Protein AF-A0A8T5SRT8-F1 (afdb_monomer_lite)

pLDDT: mean 92.84, std 6.73, range [54.47, 98.81]

Foldseek 3Di:
DADPVRDDDDPDDDDDDDDDKAKAKDWDDDPDQEDAAQDFDDRIDIWIAIPRPRHTWPWDWAKPDRGDRCNRDFDKDKIKTPWTADTPVGHIHHPHIDMDIHTHKDKDKDWDDQPDQDDDAQDFGDDTDIWIAIPNPRHTDPDDWAWPDPGGRCPRDDDHDDIDTPDD

Secondary structure (DSSP, 8-state):
---TT-----S-----------EEEEEE--SS-EEETTPPP---EEEEEETTT-PBP-SEEEES-SS--GGGS-EEEEEEEEEEE--TT----EEE--EEEEEEE-EEEEEE--S-S-PPTTPPP---EEEEEETTT-PBP-S--EES----SGGGSS------EEE-

Sequence (168 aa):
SGDTYGITTIGTNDETFIIWDSLTITITGPTDNRQNLNANASGIVVSAVYDFDGSTFDGILTLNQTDYDGDGTVVRWGYTVVSAAGDTYGITTINVNDETYMIWDSLTITITGPTDNRQNLNANASGIVVSAIYDYDGAVFDGTITLNNTDFDGDGTAVRWGYTVSNA

Structure (mmCIF, N/CA/C/O backbone):
data_AF-A0A8T5SRT8-F1
#
_entry.id   AF-A0A8T5SRT8-F1
#
loop_
_atom_site.group_PDB
_atom_site.id
_atom_site.type_symbol
_atom_site.label_atom_id
_atom_site.label_alt_id
_atom_site.label_comp_id
_atom_site.label_asym_id
_atom_site.label_entity_id
_atom_site.label_seq_id
_atom_site.pdbx_PDB_ins_code
_atom_site.Cartn_x
_atom_site.Cartn_y
_atom_site.Cartn_z
_atom_site.occupancy
_atom_site.B_iso_or_equiv
_atom_site.auth_seq_id
_atom_site.auth_comp_id
_atom_site.auth_asym_id
_atom_site.auth_atom_id
_atom_site.pdbx_PDB_model_num
ATOM 1 N N . SER A 1 1 ? -25.811 -12.436 58.156 1.00 54.47 1 SER A N 1
ATOM 2 C CA . SER A 1 1 ? -26.286 -12.425 59.555 1.00 54.47 1 SER A CA 1
ATOM 3 C C . SER A 1 1 ? -27.787 -12.198 59.540 1.00 54.47 1 SER A C 1
ATOM 5 O O . SER A 1 1 ? -28.249 -11.480 58.664 1.00 54.47 1 SER A O 1
ATOM 7 N N . GLY A 1 2 ? -28.534 -12.859 60.433 1.00 54.81 2 GLY A N 1
ATOM 8 C CA . GLY A 1 2 ? -29.974 -12.636 60.616 1.00 54.81 2 GLY A CA 1
ATOM 9 C C . GLY A 1 2 ? -30.232 -11.447 61.543 1.00 54.81 2 GLY A C 1
ATOM 10 O O . GLY A 1 2 ? -29.387 -11.123 62.380 1.00 54.81 2 GLY A O 1
ATOM 11 N N . ASP A 1 3 ? -31.364 -10.784 61.344 1.00 77.25 3 ASP A N 1
ATOM 12 C CA . ASP A 1 3 ? -31.828 -9.641 62.131 1.00 77.25 3 ASP A CA 1
ATOM 13 C C . ASP A 1 3 ? -32.396 -10.061 63.507 1.00 77.25 3 ASP A C 1
ATOM 15 O O . ASP A 1 3 ? -32.279 -11.215 63.924 1.00 77.25 3 ASP A O 1
ATOM 19 N N . THR A 1 4 ? -33.038 -9.126 64.220 1.00 84.31 4 THR A N 1
ATOM 20 C CA . THR A 1 4 ? -33.717 -9.356 65.514 1.00 84.31 4 THR A CA 1
ATOM 21 C C . THR A 1 4 ? -34.744 -10.497 65.473 1.00 84.31 4 THR A C 1
ATOM 23 O O . THR A 1 4 ? -35.068 -11.065 66.515 1.00 84.31 4 THR A O 1
ATOM 26 N N . TYR A 1 5 ? -35.237 -10.860 64.287 1.00 83.19 5 TYR A N 1
ATOM 27 C CA . TYR A 1 5 ? -36.218 -11.924 64.080 1.00 83.19 5 TYR A CA 1
ATOM 28 C C . TYR A 1 5 ? -35.609 -13.196 63.469 1.00 83.19 5 TYR A C 1
ATOM 30 O O . TYR A 1 5 ? -36.334 -14.154 63.205 1.00 83.19 5 TYR A O 1
ATOM 38 N N . GLY A 1 6 ? -34.288 -13.241 63.265 1.00 85.69 6 GLY A N 1
ATOM 39 C CA . GLY A 1 6 ? -33.585 -14.397 62.713 1.00 85.69 6 GLY A CA 1
ATOM 40 C C . GLY A 1 6 ? -33.926 -14.689 61.251 1.00 85.69 6 GLY A C 1
ATOM 41 O O . GLY A 1 6 ? -33.687 -15.805 60.787 1.00 85.69 6 GLY A O 1
ATOM 42 N N . ILE A 1 7 ? -34.486 -13.720 60.517 1.00 84.25 7 ILE A N 1
ATOM 43 C CA . ILE A 1 7 ? -34.880 -13.930 59.125 1.00 84.25 7 ILE A CA 1
ATOM 44 C C . ILE A 1 7 ? -33.629 -13.902 58.245 1.00 84.25 7 ILE A C 1
ATOM 46 O O . ILE A 1 7 ? -32.867 -12.938 58.224 1.00 84.25 7 ILE A O 1
ATOM 50 N N . THR A 1 8 ? -33.422 -14.990 57.508 1.00 85.75 8 THR A N 1
ATOM 51 C CA . THR A 1 8 ? -32.302 -15.175 56.570 1.00 85.75 8 THR A CA 1
ATOM 52 C C . THR A 1 8 ? -32.765 -15.475 55.146 1.00 85.75 8 THR A C 1
ATOM 54 O O . THR A 1 8 ? -31.942 -15.595 54.242 1.00 85.75 8 THR A O 1
ATOM 57 N N . THR A 1 9 ? -34.077 -15.604 54.937 1.00 83.06 9 THR A N 1
ATOM 58 C CA . THR A 1 9 ? -34.653 -15.968 53.640 1.00 83.06 9 THR A CA 1
ATOM 59 C C . THR A 1 9 ? -34.749 -14.728 52.755 1.00 83.06 9 THR A C 1
ATOM 61 O O . THR A 1 9 ? -35.420 -13.766 53.121 1.00 83.06 9 THR A O 1
ATOM 64 N N . ILE A 1 10 ? -34.103 -14.755 51.587 1.00 86.44 10 ILE A N 1
ATOM 65 C CA . ILE A 1 10 ? -34.268 -13.738 50.538 1.00 86.44 10 ILE A CA 1
ATOM 66 C C . ILE A 1 10 ? -35.421 -14.180 49.628 1.00 86.44 10 ILE A C 1
ATOM 68 O O . ILE A 1 10 ? -35.394 -15.293 49.110 1.00 86.44 10 ILE A O 1
ATOM 72 N N . GLY A 1 11 ? -36.441 -13.330 49.460 1.00 86.44 11 GLY A N 1
ATOM 73 C CA . GLY A 1 11 ? -37.597 -13.607 48.592 1.00 86.44 11 GLY A CA 1
ATOM 74 C C . GLY A 1 11 ? -37.315 -13.335 47.112 1.00 86.44 11 GLY A C 1
ATOM 75 O O . GLY A 1 11 ? -37.606 -14.171 46.264 1.00 86.44 11 GLY A O 1
ATOM 76 N N . THR A 1 12 ? -36.702 -12.190 46.822 1.00 82.12 12 THR A N 1
ATOM 77 C CA . THR A 1 12 ? -36.150 -11.800 45.518 1.00 82.12 12 THR A CA 1
ATOM 78 C C . THR A 1 12 ? -34.968 -10.868 45.765 1.00 82.12 12 THR A C 1
ATOM 80 O O . THR A 1 12 ? -34.954 -10.134 46.756 1.00 82.12 12 THR A O 1
ATOM 83 N N . ASN A 1 13 ? -33.988 -10.875 44.873 1.00 85.44 13 ASN A N 1
ATOM 84 C CA . ASN A 1 13 ? -32.925 -9.882 44.822 1.00 85.44 13 ASN A CA 1
ATOM 85 C C . ASN A 1 13 ? -32.763 -9.395 43.384 1.00 85.44 13 ASN A C 1
ATOM 87 O O . ASN A 1 13 ? -32.939 -10.170 42.447 1.00 85.44 13 ASN A O 1
ATOM 91 N N . ASP A 1 14 ? -32.408 -8.126 43.231 1.00 88.81 14 ASP A N 1
ATOM 92 C CA . ASP A 1 14 ? -32.041 -7.581 41.931 1.00 88.81 14 ASP A CA 1
ATOM 93 C C . ASP A 1 14 ? -30.581 -7.927 41.626 1.00 88.81 14 ASP A C 1
ATOM 95 O O . ASP A 1 14 ? -29.733 -7.988 42.525 1.00 88.81 14 ASP A O 1
ATOM 99 N N . GLU A 1 15 ? -30.292 -8.139 40.347 1.00 88.81 15 GLU A N 1
ATOM 100 C CA . GLU A 1 15 ? -28.938 -8.286 39.830 1.00 88.81 15 GLU A CA 1
ATOM 101 C C . GLU A 1 15 ? -28.566 -7.038 39.028 1.00 88.81 15 GLU A C 1
ATOM 103 O O . GLU A 1 15 ? -29.385 -6.459 38.314 1.00 88.81 15 GLU A O 1
ATOM 108 N N . THR A 1 16 ? -27.310 -6.626 39.155 1.00 91.25 16 THR A N 1
ATOM 109 C CA . THR A 1 16 ? -26.692 -5.619 38.298 1.00 91.25 16 THR A CA 1
ATOM 110 C C . THR A 1 16 ? -25.353 -6.157 37.825 1.00 91.25 16 THR A C 1
ATOM 112 O O . THR A 1 16 ? -24.712 -6.944 38.525 1.00 91.25 16 THR A O 1
ATOM 115 N N . PHE A 1 17 ? -24.929 -5.741 36.641 1.00 92.00 17 PHE A N 1
ATOM 116 C CA . PHE A 1 17 ? -23.677 -6.161 36.034 1.00 92.00 17 PHE A CA 1
ATOM 117 C C . PHE A 1 17 ? -22.940 -4.954 35.476 1.00 92.00 17 PHE A C 1
ATOM 119 O O . PHE A 1 17 ? -23.484 -3.859 35.333 1.00 92.00 17 PHE A O 1
ATOM 126 N N . ILE A 1 18 ? -21.670 -5.173 35.172 1.00 95.31 18 ILE A N 1
ATOM 127 C CA . ILE A 1 18 ? -20.812 -4.171 34.577 1.00 95.31 18 ILE A CA 1
ATOM 128 C C . ILE A 1 18 ? -19.929 -4.858 33.531 1.00 95.31 18 ILE A C 1
ATOM 130 O O . ILE A 1 18 ? -19.496 -5.991 33.745 1.00 95.31 18 ILE A O 1
ATOM 134 N N . ILE A 1 19 ? -19.748 -4.216 32.377 1.00 96.88 19 ILE A N 1
ATOM 135 C CA . ILE A 1 19 ? -19.110 -4.810 31.193 1.00 96.88 19 ILE A CA 1
ATOM 136 C C . ILE A 1 19 ? -17.818 -4.062 30.906 1.00 96.88 19 ILE A C 1
ATOM 138 O O . ILE A 1 19 ? -17.856 -2.848 30.701 1.00 96.88 19 ILE A O 1
ATOM 142 N N . TRP A 1 20 ? -16.690 -4.779 30.896 1.00 97.75 20 TRP A N 1
ATOM 143 C CA . TRP A 1 20 ? -15.413 -4.259 30.401 1.00 97.75 20 TRP A CA 1
ATOM 144 C C . TRP A 1 20 ? -15.304 -4.617 28.930 1.00 97.75 20 TRP A C 1
ATOM 146 O O . TRP A 1 20 ? -15.469 -5.785 28.582 1.00 97.75 20 TRP A O 1
ATOM 156 N N . ASP A 1 21 ? -15.023 -3.622 28.102 1.00 98.50 21 ASP A N 1
ATOM 157 C CA . ASP A 1 21 ? -15.012 -3.776 26.655 1.00 98.50 21 ASP A CA 1
ATOM 158 C C . ASP A 1 21 ? -13.810 -3.058 26.032 1.00 98.50 21 ASP A C 1
ATOM 160 O O . ASP A 1 21 ? -13.182 -2.185 26.648 1.00 98.50 21 ASP A O 1
ATOM 164 N N . SER A 1 22 ? -13.484 -3.461 24.814 1.00 98.69 22 SER A N 1
ATOM 165 C CA . SER A 1 22 ? -12.398 -2.941 23.991 1.00 98.69 22 SER A CA 1
ATOM 166 C C . SER A 1 22 ? -12.681 -3.220 22.518 1.00 98.69 22 SER A C 1
ATOM 168 O O . SER A 1 22 ? -13.703 -3.802 22.172 1.00 98.69 22 SER A O 1
ATOM 170 N N . LEU A 1 23 ? -11.792 -2.767 21.639 1.00 98.81 23 LEU A N 1
ATOM 171 C CA . LEU A 1 23 ? -11.944 -2.923 20.199 1.00 98.81 23 LEU A CA 1
ATOM 172 C C . LEU A 1 23 ? -10.909 -3.892 19.630 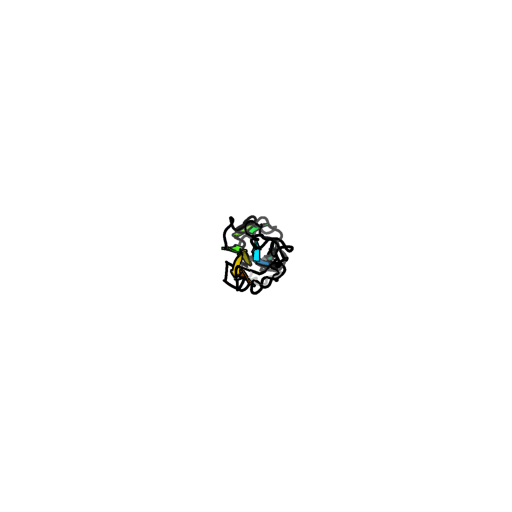1.00 98.81 23 LEU A C 1
ATOM 174 O O . LEU A 1 23 ? -9.712 -3.783 19.927 1.00 98.81 23 LEU A O 1
ATOM 178 N N . THR A 1 24 ? -11.366 -4.739 18.713 1.00 98.81 24 THR A N 1
ATOM 179 C CA . THR A 1 24 ? -10.515 -5.446 17.755 1.00 98.81 24 THR A CA 1
ATOM 180 C C . THR A 1 24 ? -10.622 -4.751 16.403 1.00 98.81 24 THR A C 1
ATOM 182 O O . THR A 1 24 ? -11.691 -4.716 15.790 1.00 98.81 24 THR A O 1
ATOM 185 N N . ILE A 1 25 ? -9.509 -4.189 15.934 1.00 98.75 25 ILE A N 1
ATOM 186 C CA . ILE A 1 25 ? -9.392 -3.547 14.622 1.00 98.75 25 ILE A CA 1
ATOM 187 C C . ILE A 1 25 ? -9.027 -4.597 13.572 1.00 98.75 25 ILE A C 1
ATOM 189 O O . ILE A 1 25 ? -8.203 -5.475 13.817 1.00 98.75 25 ILE A O 1
ATOM 193 N N . THR A 1 26 ? -9.601 -4.481 12.378 1.00 98.62 26 THR A N 1
ATOM 194 C CA . THR A 1 26 ? -9.209 -5.249 11.191 1.00 98.62 26 THR A CA 1
ATOM 195 C C . THR A 1 26 ? -8.910 -4.293 10.045 1.00 98.62 26 THR A C 1
ATOM 197 O O . THR A 1 26 ? -9.729 -3.418 9.736 1.00 98.62 26 THR A O 1
ATOM 200 N N . ILE A 1 27 ? -7.759 -4.478 9.397 1.00 98.00 27 ILE A N 1
ATOM 201 C CA . ILE A 1 27 ? -7.374 -3.736 8.198 1.00 98.00 27 ILE A CA 1
ATOM 202 C C . ILE A 1 27 ? -7.308 -4.718 7.031 1.00 98.00 27 ILE A C 1
ATOM 204 O O . ILE A 1 27 ? -6.638 -5.741 7.081 1.00 98.00 27 ILE A O 1
ATOM 208 N N . THR A 1 28 ? -8.020 -4.409 5.951 1.00 95.94 28 THR A N 1
ATOM 209 C CA . THR A 1 28 ? -8.014 -5.225 4.733 1.00 95.94 28 THR A CA 1
ATOM 210 C C . THR A 1 28 ? -7.500 -4.430 3.549 1.00 95.94 28 THR A C 1
ATOM 212 O O . THR A 1 28 ? -7.622 -3.204 3.492 1.00 95.94 28 THR A O 1
ATOM 215 N N . GLY A 1 29 ? -6.934 -5.162 2.592 1.00 93.56 29 GLY A N 1
ATOM 216 C CA . GLY A 1 29 ? -6.290 -4.569 1.439 1.00 93.56 29 GLY A CA 1
ATOM 217 C C . GLY A 1 29 ? -4.984 -3.837 1.784 1.00 93.56 29 GLY A C 1
ATOM 218 O O . GLY A 1 29 ? -4.503 -3.880 2.921 1.00 93.56 29 GLY A O 1
ATOM 219 N N . PRO A 1 30 ? -4.389 -3.190 0.779 1.00 93.06 30 PRO A N 1
ATOM 220 C CA . PRO A 1 30 ? -4.846 -3.191 -0.609 1.00 93.06 30 PRO A CA 1
ATOM 221 C C . PRO A 1 30 ? -4.528 -4.517 -1.316 1.00 93.06 30 PRO A C 1
ATOM 223 O O . PRO A 1 30 ? -3.647 -5.261 -0.897 1.00 93.06 30 PRO A O 1
ATOM 226 N N . THR A 1 31 ? -5.300 -4.865 -2.353 1.00 92.50 31 THR A N 1
ATOM 227 C CA . THR A 1 31 ? -5.081 -6.114 -3.114 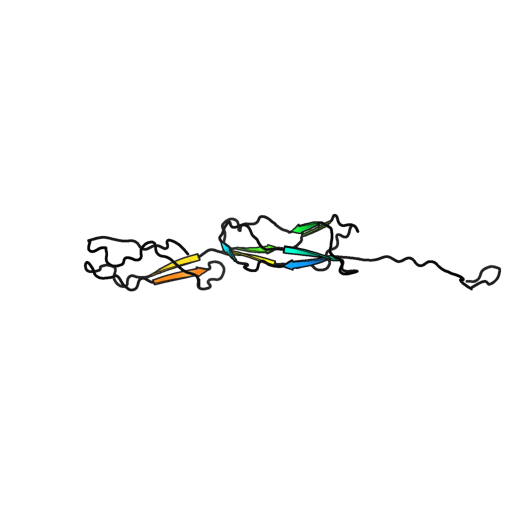1.00 92.50 31 THR A CA 1
ATOM 228 C C . THR A 1 31 ? -3.750 -6.094 -3.862 1.00 92.50 31 THR A C 1
ATOM 230 O O . THR A 1 31 ? -3.084 -7.122 -3.940 1.00 92.50 31 THR A O 1
ATOM 233 N N . ASP A 1 32 ? -3.376 -4.925 -4.379 1.00 92.81 32 ASP A N 1
ATOM 234 C CA . ASP A 1 32 ? -2.036 -4.624 -4.869 1.00 92.81 32 ASP A CA 1
ATOM 235 C C . ASP A 1 32 ? -1.399 -3.619 -3.910 1.00 92.81 32 ASP A C 1
ATOM 237 O O . ASP A 1 32 ? -1.958 -2.550 -3.663 1.00 92.81 32 ASP A O 1
ATOM 241 N N . ASN A 1 33 ? -0.261 -3.991 -3.334 1.00 95.19 33 ASN A N 1
ATOM 242 C CA . ASN A 1 33 ? 0.441 -3.201 -2.334 1.00 95.19 33 ASN A CA 1
ATOM 243 C C . ASN A 1 33 ? 1.673 -2.477 -2.885 1.00 95.19 33 ASN A C 1
ATOM 245 O O . ASN A 1 33 ? 2.492 -1.992 -2.099 1.00 95.19 33 ASN A O 1
ATOM 249 N N . ARG A 1 34 ? 1.812 -2.390 -4.213 1.00 95.38 34 ARG A N 1
ATOM 250 C CA . ARG A 1 34 ? 2.869 -1.633 -4.882 1.00 95.38 34 ARG A CA 1
ATOM 251 C C . ARG A 1 34 ? 2.265 -0.609 -5.841 1.00 95.38 34 ARG A C 1
ATOM 253 O O . ARG A 1 34 ? 1.293 -0.879 -6.532 1.00 95.38 34 ARG A O 1
ATOM 260 N N . GLN A 1 35 ? 2.841 0.588 -5.882 1.00 95.38 35 GLN A N 1
ATOM 261 C CA . GLN A 1 35 ? 2.393 1.649 -6.781 1.00 95.38 35 GLN A CA 1
ATOM 262 C C . GLN A 1 35 ? 3.522 2.593 -7.191 1.00 95.38 35 GLN A C 1
ATOM 264 O O . GLN A 1 35 ? 4.614 2.586 -6.620 1.00 95.38 35 GLN A O 1
ATOM 269 N N . ASN A 1 36 ? 3.225 3.433 -8.182 1.00 94.69 36 ASN A N 1
ATOM 270 C CA . ASN A 1 36 ? 4.131 4.470 -8.659 1.00 94.69 36 ASN A CA 1
ATOM 271 C C . ASN A 1 36 ? 4.377 5.541 -7.592 1.00 94.69 36 ASN A C 1
ATOM 273 O O . ASN A 1 36 ? 3.494 5.870 -6.798 1.00 94.69 36 ASN A O 1
ATOM 277 N N . LEU A 1 37 ? 5.557 6.156 -7.645 1.00 94.50 37 LEU A N 1
ATOM 278 C CA . LEU A 1 37 ? 5.889 7.343 -6.856 1.00 94.50 37 LEU A CA 1
ATOM 279 C C . LEU A 1 37 ? 4.833 8.454 -7.026 1.00 94.50 37 LEU A C 1
ATOM 281 O O . LEU A 1 37 ? 4.384 8.716 -8.144 1.00 94.50 37 LEU A O 1
ATOM 285 N N . ASN A 1 38 ? 4.493 9.151 -5.936 1.00 92.75 38 ASN A N 1
ATOM 286 C CA . ASN A 1 38 ? 3.500 10.238 -5.884 1.00 92.75 38 ASN A CA 1
ATOM 287 C C . ASN A 1 38 ? 2.048 9.808 -6.179 1.00 92.75 38 ASN A C 1
ATOM 289 O O . ASN A 1 38 ? 1.176 10.654 -6.375 1.00 92.75 38 ASN A O 1
ATOM 293 N N . ALA A 1 39 ? 1.764 8.503 -6.243 1.00 93.62 39 ALA A N 1
ATOM 294 C CA . ALA A 1 39 ? 0.392 8.010 -6.242 1.00 93.62 39 ALA A CA 1
ATOM 295 C C . ALA A 1 39 ? -0.111 7.901 -4.798 1.00 93.62 39 ALA A C 1
ATOM 297 O O . ALA A 1 39 ? 0.554 7.309 -3.948 1.00 93.62 39 ALA A O 1
ATOM 298 N N . ASN A 1 40 ? -1.300 8.432 -4.518 1.00 91.06 40 ASN A N 1
ATOM 299 C CA . ASN A 1 40 ? -1.921 8.266 -3.205 1.00 91.06 40 ASN A CA 1
ATOM 300 C C . ASN A 1 40 ? -2.222 6.789 -2.946 1.00 91.06 40 ASN A C 1
ATOM 302 O O . ASN A 1 40 ? -2.764 6.104 -3.816 1.00 91.06 40 ASN A O 1
ATOM 306 N N . ALA A 1 41 ? -1.942 6.319 -1.728 1.00 92.38 41 ALA A N 1
ATOM 307 C CA . ALA A 1 41 ? -2.393 5.000 -1.296 1.00 92.38 41 ALA A CA 1
ATOM 308 C C . ALA A 1 41 ? -3.916 4.852 -1.460 1.00 92.38 41 ALA A C 1
ATOM 310 O O . ALA A 1 41 ? -4.693 5.750 -1.131 1.00 92.38 41 ALA A O 1
ATOM 311 N N . SER A 1 42 ? -4.349 3.699 -1.967 1.00 91.81 42 SER A N 1
ATOM 312 C CA . SER A 1 42 ? -5.762 3.387 -2.185 1.00 91.81 42 SER A CA 1
ATOM 313 C C . SER A 1 42 ? -6.051 1.929 -1.836 1.00 91.81 42 SER A C 1
ATOM 315 O O . SER A 1 42 ? -5.136 1.119 -1.759 1.00 91.81 42 SER A O 1
ATOM 317 N N . GLY A 1 43 ? -7.319 1.589 -1.590 1.00 92.94 43 GLY A N 1
ATOM 318 C CA . GLY A 1 43 ? -7.742 0.203 -1.346 1.00 92.94 43 GLY A CA 1
ATOM 319 C C . GLY A 1 43 ? -7.534 -0.326 0.080 1.00 92.94 43 GLY A C 1
ATOM 320 O O . GLY A 1 43 ? -7.829 -1.494 0.320 1.00 92.94 43 GLY A O 1
ATOM 321 N N . ILE A 1 44 ? -7.073 0.507 1.019 1.00 94.88 44 ILE A N 1
ATOM 322 C CA . ILE A 1 44 ? -7.009 0.176 2.450 1.00 94.88 44 ILE A CA 1
ATOM 323 C C . ILE A 1 44 ? -8.384 0.418 3.074 1.00 94.88 44 ILE A C 1
ATOM 325 O O . ILE A 1 44 ? -8.906 1.532 3.026 1.00 94.88 44 ILE A O 1
ATOM 329 N N . VAL A 1 45 ? -8.963 -0.620 3.671 1.00 96.00 45 VAL A N 1
ATOM 330 C CA . VAL A 1 45 ? -10.260 -0.555 4.354 1.00 96.00 45 VAL A CA 1
ATOM 331 C C . VAL A 1 45 ? -10.070 -0.943 5.810 1.00 96.00 45 VAL A C 1
ATOM 333 O O . VAL A 1 45 ? -9.543 -2.014 6.106 1.00 96.00 45 VAL A O 1
ATOM 336 N N . VAL A 1 46 ? -10.524 -0.079 6.714 1.00 97.69 46 VAL A N 1
ATOM 337 C CA . VAL A 1 46 ? -10.398 -0.263 8.163 1.00 97.69 46 VAL A CA 1
ATOM 338 C C . VAL A 1 46 ? -11.778 -0.432 8.780 1.00 97.69 46 VAL A C 1
ATOM 340 O O . VAL A 1 46 ? -12.713 0.292 8.443 1.00 97.69 46 VAL A O 1
ATOM 343 N N . SER A 1 47 ? -11.899 -1.394 9.687 1.00 98.25 47 SER A N 1
ATOM 344 C CA . SER A 1 47 ? -13.118 -1.671 10.446 1.00 98.25 47 SER A CA 1
ATOM 345 C C . SER A 1 47 ? -12.772 -2.133 11.859 1.00 98.25 47 SER A C 1
ATOM 347 O O . SER A 1 47 ? -11.617 -2.452 12.144 1.00 98.25 47 SER A O 1
ATOM 349 N N . ALA A 1 48 ? -13.764 -2.159 12.745 1.00 98.69 48 ALA A N 1
ATOM 350 C CA . ALA A 1 48 ? -13.597 -2.655 14.102 1.00 98.69 48 ALA A CA 1
ATOM 351 C C . ALA A 1 48 ? -14.877 -3.308 14.625 1.00 98.69 48 ALA A C 1
ATOM 353 O O . ALA A 1 48 ? -15.980 -3.031 14.141 1.00 98.69 48 ALA A O 1
ATOM 354 N N . VAL A 1 49 ? -14.709 -4.150 15.638 1.00 98.81 49 VAL A N 1
ATOM 355 C CA . VAL A 1 49 ? -15.795 -4.735 16.428 1.00 98.81 49 VAL A CA 1
ATOM 356 C C . VAL A 1 49 ? -15.526 -4.545 17.915 1.00 98.81 49 VAL A C 1
ATOM 358 O O . VAL A 1 49 ? -14.367 -4.429 18.322 1.00 98.81 49 VAL A O 1
ATOM 361 N N . TYR A 1 50 ? -16.593 -4.531 18.706 1.00 98.75 50 TYR A N 1
ATOM 362 C CA . TYR A 1 50 ? -16.511 -4.606 20.161 1.00 98.75 50 TYR A CA 1
ATOM 363 C C . TYR A 1 50 ? -16.118 -6.019 20.599 1.00 98.75 50 TYR A C 1
ATOM 365 O O . TYR A 1 50 ? -16.663 -7.005 20.099 1.00 98.75 50 TYR A O 1
ATOM 373 N N . ASP A 1 51 ? -15.181 -6.135 21.535 1.00 98.75 51 ASP A N 1
ATOM 374 C CA . ASP A 1 51 ? -14.663 -7.425 21.999 1.00 98.75 51 ASP A CA 1
ATOM 375 C C . ASP A 1 51 ? -15.681 -8.180 22.863 1.00 98.75 51 ASP A C 1
ATOM 377 O O . ASP A 1 51 ? -15.663 -9.413 22.905 1.00 98.75 51 ASP A O 1
ATOM 381 N N . PHE A 1 52 ? -16.576 -7.461 23.547 1.00 98.19 52 PHE A N 1
ATOM 382 C CA . PHE A 1 52 ? -17.587 -8.062 24.411 1.00 98.19 52 PHE A CA 1
ATOM 383 C C . PHE A 1 52 ? -18.609 -8.914 23.644 1.00 98.19 52 PHE A C 1
ATOM 385 O O . PHE A 1 52 ? -18.934 -10.021 24.083 1.00 98.19 52 PHE A O 1
ATOM 392 N N . ASP A 1 53 ? -19.129 -8.411 22.521 1.00 98.00 53 ASP A N 1
ATOM 393 C CA . ASP A 1 53 ? -20.248 -9.036 21.802 1.00 98.00 53 ASP A CA 1
ATOM 394 C C . ASP A 1 53 ? -20.031 -9.222 20.291 1.00 98.00 53 ASP A C 1
ATOM 396 O O . ASP A 1 53 ? -20.865 -9.839 19.621 1.00 98.00 53 ASP A O 1
ATOM 400 N N . GLY A 1 54 ? -18.912 -8.738 19.747 1.00 98.31 54 GLY A N 1
ATOM 401 C CA . GLY A 1 54 ? -18.578 -8.838 18.328 1.00 98.31 54 GLY A CA 1
ATOM 402 C C . GLY A 1 54 ? -19.419 -7.946 17.414 1.00 98.31 54 GLY A C 1
ATOM 403 O O . GLY A 1 54 ? -19.352 -8.102 16.191 1.00 98.31 54 GLY A O 1
ATOM 404 N N . SER A 1 55 ? -20.230 -7.038 17.961 1.00 98.38 55 SER A N 1
ATOM 405 C CA . SER A 1 55 ? -20.992 -6.083 17.160 1.00 98.38 55 SER A CA 1
ATOM 406 C C . SER A 1 55 ? -20.070 -5.057 16.491 1.00 98.38 55 SER A C 1
ATOM 408 O O . SER A 1 55 ? -18.939 -4.822 16.919 1.00 98.38 55 SER A O 1
ATOM 410 N N . THR A 1 56 ? -20.523 -4.474 15.379 1.00 98.56 56 THR A N 1
ATOM 411 C CA . THR A 1 56 ? -19.727 -3.506 14.614 1.00 98.56 56 THR A CA 1
ATOM 412 C C . THR A 1 56 ? -19.542 -2.212 15.398 1.00 98.56 56 THR A C 1
ATOM 414 O O . THR A 1 56 ? -20.517 -1.638 15.876 1.00 98.56 56 THR A O 1
ATOM 417 N N . PHE A 1 57 ? -18.301 -1.729 15.460 1.00 98.62 57 PHE A N 1
ATOM 418 C CA . PHE A 1 57 ? -17.982 -0.420 16.018 1.00 98.62 57 PHE A CA 1
ATOM 419 C C . PHE A 1 57 ? -18.631 0.692 15.185 1.00 98.62 57 PHE A C 1
ATOM 421 O O . PHE A 1 57 ? -18.429 0.759 13.971 1.00 98.62 57 PHE A O 1
ATOM 428 N N . ASP A 1 58 ? -19.399 1.565 15.834 1.00 98.25 58 ASP A N 1
ATOM 429 C CA . ASP A 1 58 ? -20.167 2.633 15.180 1.00 98.25 58 ASP A CA 1
ATOM 430 C C . ASP A 1 58 ? -19.501 4.020 15.257 1.00 98.25 58 ASP A C 1
ATOM 432 O O . ASP A 1 58 ? -20.070 5.011 14.795 1.00 98.25 58 ASP A O 1
ATOM 436 N N . GLY A 1 59 ? -18.286 4.089 15.808 1.00 98.19 59 GLY A N 1
ATOM 437 C CA . GLY A 1 59 ? -17.511 5.318 15.950 1.00 98.19 59 GLY A CA 1
ATOM 438 C C . GLY A 1 59 ? -16.544 5.607 14.796 1.00 98.19 59 GLY A C 1
ATOM 439 O O . GLY A 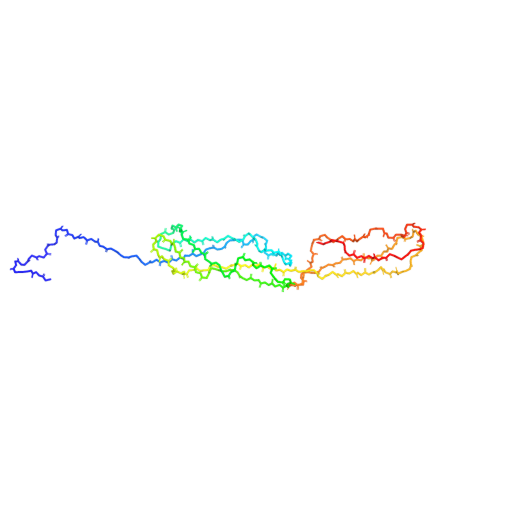1 59 ? -16.655 5.106 13.677 1.00 98.19 59 GLY A O 1
ATOM 440 N N . ILE A 1 60 ? -15.551 6.446 15.092 1.00 98.25 60 ILE A N 1
ATOM 441 C CA . ILE A 1 60 ? -14.516 6.903 14.161 1.00 98.25 60 ILE A CA 1
ATOM 442 C C . ILE A 1 60 ? -13.180 6.254 14.520 1.00 98.25 60 ILE A C 1
ATOM 444 O O . ILE A 1 60 ? -12.726 6.328 15.664 1.00 98.25 60 ILE A O 1
ATOM 448 N N . LEU A 1 61 ? -12.524 5.677 13.514 1.00 98.38 61 LEU A N 1
ATOM 449 C CA . LEU A 1 61 ? -11.152 5.181 13.591 1.00 98.38 61 LEU A CA 1
ATOM 450 C C . LEU A 1 61 ? -10.224 6.170 12.887 1.00 98.38 61 LEU A C 1
ATOM 452 O O . LEU A 1 61 ? -10.470 6.557 11.745 1.00 98.38 61 LEU A O 1
ATOM 456 N N . THR A 1 62 ? -9.151 6.573 13.560 1.00 97.94 62 THR A N 1
ATOM 457 C CA . THR A 1 62 ? -8.132 7.466 12.994 1.00 97.94 62 THR A CA 1
ATOM 458 C C . THR A 1 62 ? -6.900 6.649 12.644 1.00 97.94 62 THR A C 1
ATOM 460 O O . THR A 1 62 ? -6.332 5.996 13.518 1.00 97.94 62 THR A O 1
ATOM 463 N N . LEU A 1 63 ? -6.472 6.681 11.382 1.00 96.94 63 LEU A N 1
ATOM 464 C CA . LEU A 1 63 ? -5.222 6.052 10.952 1.00 96.94 63 LEU A CA 1
ATOM 465 C C . LEU A 1 63 ? -4.027 6.960 11.253 1.00 96.94 63 LEU A C 1
ATOM 467 O O . LEU A 1 63 ? -4.166 8.176 11.369 1.00 96.94 63 LEU A O 1
ATOM 471 N N . ASN A 1 64 ? -2.837 6.366 11.330 1.00 97.00 64 ASN A N 1
ATOM 472 C CA . ASN A 1 64 ? -1.576 7.107 11.407 1.00 97.00 64 ASN A CA 1
ATOM 473 C C . ASN A 1 64 ? -1.369 8.057 10.218 1.00 97.00 64 ASN A C 1
ATOM 475 O O . ASN A 1 64 ? -0.713 9.084 10.376 1.00 97.00 64 ASN A O 1
ATOM 479 N N . GLN A 1 65 ? -1.904 7.705 9.046 1.00 93.31 65 GLN A N 1
ATOM 480 C CA . GLN A 1 65 ? -1.875 8.535 7.854 1.00 93.31 65 GLN A CA 1
ATOM 481 C C . GLN A 1 65 ? -2.965 8.113 6.855 1.00 93.31 65 GLN A C 1
ATOM 483 O O . GLN A 1 65 ? -3.328 6.940 6.789 1.00 93.31 65 GLN A O 1
ATOM 488 N N . THR A 1 66 ? -3.479 9.058 6.067 1.00 89.69 66 THR A N 1
ATOM 489 C CA . THR A 1 66 ? -4.513 8.829 5.042 1.00 89.69 66 THR A CA 1
ATOM 490 C C . THR A 1 66 ? -4.171 9.408 3.668 1.00 89.69 66 THR A C 1
ATOM 492 O O . THR A 1 66 ? -4.805 9.015 2.694 1.00 89.69 66 THR A O 1
ATOM 495 N N . ASP A 1 67 ? -3.161 10.280 3.559 1.00 88.50 67 ASP A N 1
ATOM 496 C CA . ASP A 1 67 ? -2.813 10.983 2.313 1.00 88.50 67 ASP A CA 1
ATOM 497 C C . ASP A 1 67 ? -1.343 10.828 1.877 1.00 88.50 67 ASP A C 1
ATOM 499 O O . ASP A 1 67 ? -0.865 11.598 1.051 1.00 88.50 67 ASP A O 1
ATOM 503 N N . TYR A 1 68 ? -0.623 9.823 2.390 1.00 89.19 68 TYR A N 1
ATOM 504 C CA . TYR A 1 68 ? 0.767 9.579 1.984 1.00 89.19 68 TYR A CA 1
ATOM 505 C C . TYR A 1 68 ? 0.870 9.109 0.528 1.00 89.19 68 TYR A C 1
ATOM 507 O O . TYR A 1 68 ? 0.118 8.223 0.105 1.00 89.19 68 TYR A O 1
ATOM 515 N N . ASP A 1 69 ? 1.841 9.660 -0.199 1.00 89.25 69 ASP A N 1
ATOM 516 C CA . ASP A 1 69 ? 2.115 9.396 -1.615 1.00 89.25 69 ASP A CA 1
ATOM 517 C C . ASP A 1 69 ? 3.587 9.001 -1.885 1.00 89.25 69 ASP A C 1
ATOM 519 O O . ASP A 1 69 ? 4.043 8.975 -3.033 1.00 89.25 69 ASP A O 1
ATOM 523 N N . GLY A 1 70 ? 4.337 8.675 -0.825 1.00 88.88 70 GLY A N 1
ATOM 524 C CA . GLY A 1 70 ? 5.742 8.272 -0.905 1.00 88.88 70 GLY A CA 1
ATOM 525 C C . GLY A 1 70 ? 6.736 9.428 -1.046 1.00 88.88 70 GLY A C 1
ATOM 526 O O . GLY A 1 70 ? 7.940 9.167 -1.114 1.00 88.88 70 GLY A O 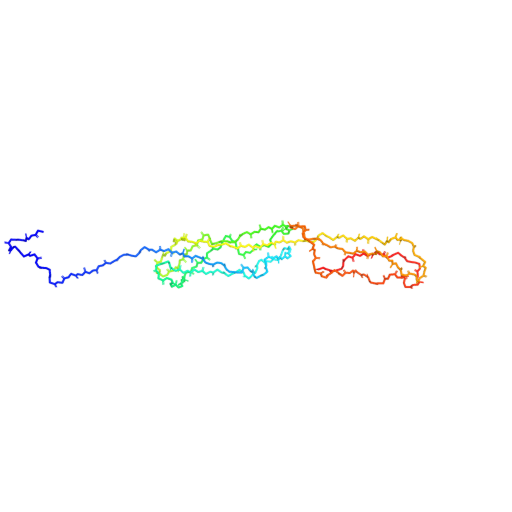1
ATOM 527 N N . ASP A 1 71 ? 6.273 10.684 -1.107 1.00 92.06 71 ASP A N 1
ATOM 528 C CA . ASP A 1 71 ? 7.098 11.895 -1.243 1.00 92.06 71 ASP A CA 1
ATOM 529 C C . ASP A 1 71 ? 8.126 11.815 -2.394 1.00 92.06 71 ASP A C 1
ATOM 531 O O . ASP A 1 71 ? 9.251 12.317 -2.305 1.00 92.06 71 ASP A O 1
ATOM 535 N N . GLY A 1 72 ? 7.771 11.127 -3.483 1.00 93.44 72 GLY A N 1
ATOM 536 C CA . GLY A 1 72 ? 8.652 10.926 -4.635 1.00 93.44 72 GLY A CA 1
ATOM 537 C C . GLY A 1 72 ? 9.849 10.002 -4.380 1.00 93.44 72 GLY A C 1
ATOM 538 O O . GLY A 1 72 ? 10.828 10.061 -5.126 1.00 93.44 72 GLY A O 1
ATOM 539 N N . THR A 1 73 ? 9.798 9.160 -3.345 1.00 95.62 73 THR A N 1
ATOM 540 C CA . THR A 1 73 ? 10.884 8.245 -2.970 1.00 95.62 73 THR A CA 1
ATOM 541 C C . THR A 1 73 ? 10.450 6.784 -2.964 1.00 95.62 73 THR A C 1
ATOM 543 O O . THR A 1 73 ? 9.289 6.463 -2.720 1.00 95.62 73 THR A O 1
ATOM 546 N N . VAL A 1 74 ? 11.407 5.887 -3.214 1.00 97.56 74 VAL A N 1
ATOM 547 C CA . VAL A 1 74 ? 11.198 4.442 -3.075 1.00 97.56 74 VAL A CA 1
ATOM 548 C C . VAL A 1 74 ? 11.128 4.098 -1.589 1.00 97.56 74 VAL A C 1
ATOM 550 O O . VAL A 1 74 ? 12.119 4.237 -0.868 1.00 97.56 74 VAL A O 1
ATOM 553 N N . VAL A 1 75 ? 9.956 3.678 -1.115 1.00 97.44 75 VAL A N 1
ATOM 554 C CA . VAL A 1 75 ? 9.694 3.499 0.317 1.00 97.44 75 VAL A CA 1
ATOM 555 C C . VAL A 1 75 ? 8.573 2.499 0.569 1.00 97.44 75 VAL A C 1
ATOM 557 O O . VAL A 1 75 ? 7.639 2.365 -0.217 1.00 97.44 75 VAL A O 1
ATOM 560 N N . ARG A 1 76 ? 8.634 1.824 1.719 1.00 97.00 76 ARG A N 1
ATOM 561 C CA . ARG A 1 76 ? 7.504 1.089 2.289 1.00 97.00 76 ARG A CA 1
ATOM 562 C C . ARG A 1 76 ? 6.954 1.848 3.487 1.00 97.00 76 ARG A C 1
ATOM 564 O O . ARG A 1 76 ? 7.707 2.161 4.407 1.00 97.00 76 ARG A O 1
ATOM 571 N N . TRP A 1 77 ? 5.645 2.074 3.506 1.00 96.62 77 TRP A N 1
ATOM 572 C CA . TRP A 1 77 ? 4.947 2.736 4.606 1.00 96.62 77 TRP A CA 1
ATOM 573 C C . TRP A 1 77 ? 3.876 1.832 5.205 1.00 96.62 77 TRP A C 1
ATOM 575 O O . TRP A 1 77 ? 3.110 1.207 4.472 1.00 96.62 77 TRP A O 1
ATOM 585 N N . GLY A 1 78 ? 3.832 1.764 6.536 1.00 96.56 78 GLY A N 1
ATOM 586 C CA . GLY A 1 78 ? 2.842 0.990 7.284 1.00 96.56 78 GLY A CA 1
ATOM 587 C C . GLY A 1 78 ? 1.626 1.827 7.674 1.00 96.56 78 GLY A C 1
ATOM 588 O O . GLY A 1 78 ? 1.753 3.008 8.000 1.00 96.56 78 GLY A O 1
ATOM 589 N N . TYR A 1 79 ? 0.457 1.199 7.692 1.00 97.75 79 TYR A N 1
ATOM 590 C CA . TYR A 1 79 ? -0.810 1.789 8.107 1.00 97.75 79 TYR A CA 1
ATOM 591 C C . TYR A 1 79 ? -1.388 1.019 9.282 1.00 97.75 79 TYR A C 1
ATOM 593 O O . TYR A 1 79 ? -1.495 -0.204 9.236 1.00 97.75 79 TYR A O 1
ATOM 601 N N . THR A 1 80 ? -1.780 1.755 10.316 1.00 98.19 80 THR A N 1
ATOM 602 C CA . THR A 1 80 ? -2.431 1.221 11.515 1.00 98.19 80 THR A CA 1
ATOM 603 C C . THR A 1 80 ? -3.365 2.275 12.107 1.00 98.19 80 THR A C 1
ATOM 605 O O . THR A 1 80 ? -3.239 3.468 11.803 1.00 98.19 80 THR A O 1
ATOM 608 N N . VAL A 1 81 ? -4.302 1.858 12.955 1.00 98.44 81 VAL A N 1
ATOM 609 C CA . VAL A 1 81 ? -5.169 2.782 13.695 1.00 98.44 81 VAL A CA 1
ATOM 610 C C . VAL A 1 81 ? -4.406 3.345 14.891 1.00 98.44 81 VAL A C 1
ATOM 612 O O . VAL A 1 81 ? -3.800 2.606 15.657 1.00 98.44 81 VAL A O 1
ATOM 615 N N . VAL A 1 82 ? -4.433 4.663 15.074 1.00 98.44 82 VAL A N 1
ATOM 616 C CA . VAL A 1 82 ? -3.788 5.344 16.212 1.00 98.44 82 VAL A CA 1
ATOM 617 C C . VAL A 1 82 ? -4.778 5.746 17.299 1.00 98.44 82 VAL A C 1
ATOM 619 O O . VAL A 1 82 ? -4.371 5.979 18.435 1.00 98.44 82 VAL A O 1
ATOM 622 N N . SER A 1 83 ? -6.071 5.831 16.975 1.00 98.19 83 SER A N 1
ATOM 623 C CA . SER A 1 83 ? -7.121 6.113 17.954 1.00 98.19 83 SER A CA 1
ATOM 624 C C . SER A 1 83 ? -8.512 5.706 17.468 1.00 98.19 83 SER A C 1
ATOM 626 O O . SER A 1 83 ? -8.785 5.661 16.266 1.00 98.19 83 SER A O 1
ATOM 628 N N . ALA A 1 84 ? -9.397 5.451 18.434 1.00 98.62 84 ALA A N 1
ATOM 629 C CA . ALA A 1 84 ? -10.822 5.216 18.242 1.00 98.62 84 ALA A CA 1
ATOM 630 C C . ALA A 1 84 ? -11.624 6.133 19.179 1.00 98.62 84 ALA A C 1
ATOM 632 O O . ALA A 1 84 ? -11.216 6.347 20.325 1.00 98.62 84 ALA A O 1
ATOM 633 N N . ALA A 1 85 ? -12.725 6.709 18.693 1.00 98.38 85 ALA A N 1
ATOM 634 C CA . ALA A 1 85 ? -13.585 7.591 19.482 1.00 98.38 85 ALA A CA 1
ATOM 635 C C . ALA A 1 85 ? -14.976 7.778 18.855 1.00 98.38 85 ALA A C 1
ATOM 637 O O . ALA A 1 85 ? -15.181 7.494 17.677 1.00 98.38 85 ALA A O 1
ATOM 638 N N . GLY A 1 86 ? -15.898 8.370 19.621 1.00 97.75 86 GLY A N 1
ATOM 639 C CA . GLY A 1 86 ? -17.176 8.880 19.107 1.00 97.75 86 GLY A CA 1
ATOM 640 C C . GLY A 1 86 ? -18.255 7.820 18.900 1.00 97.75 86 GLY A C 1
ATOM 641 O O . GLY A 1 86 ? -19.203 8.074 18.166 1.00 97.75 86 GLY A O 1
ATOM 642 N N . ASP A 1 87 ? -18.094 6.662 19.528 1.00 98.25 87 ASP A N 1
ATOM 643 C CA . ASP A 1 87 ? -19.037 5.554 19.493 1.00 98.25 87 ASP A CA 1
ATOM 644 C C . ASP A 1 87 ? -20.141 5.696 20.554 1.00 98.25 87 ASP A C 1
ATOM 646 O O . ASP A 1 87 ? -20.076 6.556 21.441 1.00 98.25 87 ASP A O 1
ATOM 650 N N . THR A 1 88 ? -21.155 4.833 20.487 1.00 97.50 88 THR A N 1
ATOM 651 C CA . THR A 1 88 ? -22.311 4.890 21.400 1.00 97.50 88 THR A CA 1
ATOM 652 C C . THR A 1 88 ? -21.948 4.605 22.867 1.00 97.50 88 THR A C 1
ATOM 654 O O . THR A 1 88 ? -22.616 5.112 23.775 1.00 97.50 88 THR A O 1
ATOM 657 N N . TYR A 1 89 ? -20.893 3.827 23.127 1.00 96.69 89 TYR A N 1
ATOM 658 C CA . TYR A 1 89 ? -20.514 3.385 24.474 1.00 96.69 89 TYR A CA 1
ATOM 659 C C . TYR A 1 89 ? -19.318 4.153 25.061 1.00 96.69 89 TYR A C 1
ATOM 661 O O . TYR A 1 89 ? -19.006 3.994 26.243 1.00 96.69 89 TYR A O 1
ATOM 669 N N . GLY A 1 90 ? -18.669 5.018 24.275 1.00 97.75 90 GLY A N 1
ATOM 670 C CA . GLY A 1 90 ? -17.484 5.772 24.687 1.00 97.75 90 GLY A CA 1
ATOM 671 C C . GLY A 1 90 ? -16.222 4.911 24.819 1.00 97.75 90 GLY A C 1
ATOM 672 O O . GLY A 1 90 ? -15.321 5.268 25.584 1.00 97.75 90 GLY A O 1
ATOM 673 N N . ILE A 1 91 ? -16.156 3.776 24.119 1.00 98.44 91 ILE A N 1
ATOM 674 C CA . ILE A 1 91 ? -15.020 2.855 24.147 1.00 98.44 91 ILE A CA 1
ATOM 675 C C . ILE A 1 91 ? -13.900 3.388 23.255 1.00 98.44 91 ILE A C 1
ATOM 677 O O . ILE A 1 91 ? -14.049 3.579 22.051 1.00 98.44 91 ILE A O 1
ATOM 681 N N . THR A 1 92 ? -12.732 3.593 23.861 1.00 98.50 92 THR A N 1
ATOM 682 C CA . THR A 1 92 ? -11.524 4.083 23.175 1.00 98.50 92 THR A CA 1
ATOM 683 C C . THR A 1 92 ? -10.361 3.094 23.224 1.00 98.50 92 THR A C 1
ATOM 685 O O . THR A 1 92 ? -9.362 3.274 22.526 1.00 98.50 92 THR A O 1
ATOM 688 N N . THR A 1 93 ? -10.466 2.047 24.046 1.00 98.62 93 THR A N 1
ATOM 689 C CA . THR A 1 93 ? -9.407 1.053 24.238 1.00 98.62 93 THR A CA 1
ATOM 690 C C . THR A 1 93 ? -9.328 0.122 23.034 1.00 98.62 93 THR A C 1
ATOM 692 O O . THR A 1 93 ? -10.241 -0.662 22.793 1.00 98.62 93 THR A O 1
ATOM 695 N N . ILE A 1 94 ? -8.205 0.160 22.319 1.00 98.75 94 ILE A N 1
ATOM 696 C CA . ILE A 1 94 ? -7.871 -0.807 21.269 1.00 98.75 94 ILE A CA 1
ATOM 697 C C . ILE A 1 94 ? -7.082 -1.954 21.906 1.00 98.75 94 ILE A C 1
ATOM 699 O O . ILE A 1 94 ? -6.008 -1.729 22.464 1.00 98.75 94 ILE A O 1
ATOM 703 N N . ASN A 1 95 ? -7.618 -3.171 21.836 1.00 98.62 95 ASN A N 1
ATOM 704 C CA . ASN A 1 95 ? -6.995 -4.380 22.378 1.00 98.62 95 ASN A CA 1
ATOM 705 C C . ASN A 1 95 ? -6.173 -5.114 21.310 1.00 98.62 95 ASN A C 1
ATOM 707 O O . ASN A 1 95 ? -5.030 -5.498 21.554 1.00 98.62 95 ASN A O 1
ATOM 711 N N . VAL A 1 96 ? -6.726 -5.239 20.101 1.00 98.62 96 VAL A N 1
ATOM 712 C CA . VAL A 1 96 ? -6.036 -5.800 18.933 1.00 98.62 96 VAL A CA 1
ATOM 713 C C . VAL A 1 96 ? -6.031 -4.765 17.821 1.00 98.62 96 VAL A C 1
ATOM 715 O O . VAL A 1 96 ? -7.074 -4.208 17.483 1.00 98.62 96 VAL A O 1
ATOM 718 N N . ASN A 1 97 ? -4.852 -4.510 17.256 1.00 98.31 97 ASN A N 1
ATOM 719 C CA . ASN A 1 97 ? -4.664 -3.525 16.202 1.00 98.31 97 ASN A CA 1
ATOM 720 C C . ASN A 1 97 ? -3.927 -4.145 15.022 1.00 98.31 97 ASN A C 1
ATOM 722 O O . ASN A 1 97 ? -2.760 -4.515 15.145 1.00 98.31 97 ASN A O 1
ATOM 726 N N . ASP A 1 98 ? -4.633 -4.277 13.910 1.00 98.38 98 ASP A N 1
ATOM 727 C CA . ASP A 1 98 ? -4.078 -4.811 12.677 1.00 98.38 98 ASP A CA 1
ATOM 728 C C . ASP A 1 98 ? -3.231 -3.757 11.941 1.00 98.38 98 ASP A C 1
ATOM 730 O O . ASP A 1 98 ? -3.322 -2.548 12.200 1.00 98.38 98 ASP A O 1
ATOM 734 N N . GLU A 1 99 ? -2.394 -4.218 11.017 1.00 97.50 99 GLU A N 1
ATOM 735 C CA . GLU A 1 99 ? -1.537 -3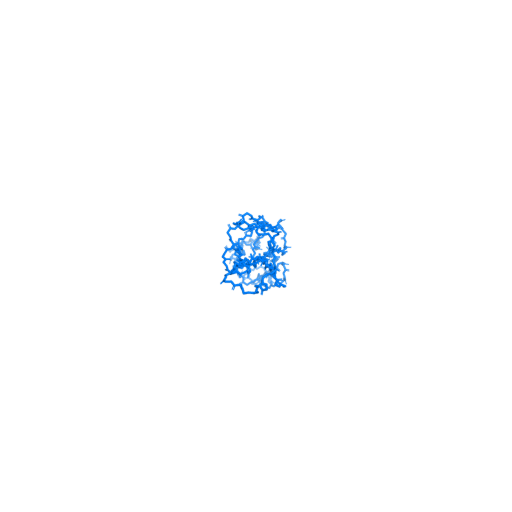.366 10.198 1.00 97.50 99 GLU A CA 1
ATOM 736 C C . GLU A 1 99 ? -1.472 -3.842 8.743 1.00 97.50 99 GLU A C 1
ATOM 738 O O . GLU A 1 99 ? -1.465 -5.032 8.439 1.00 97.50 99 GLU A O 1
ATOM 743 N N . THR A 1 100 ? -1.371 -2.890 7.819 1.00 97.50 100 THR A N 1
ATOM 744 C CA . THR A 1 100 ? -1.072 -3.159 6.404 1.00 97.50 100 THR A CA 1
ATOM 745 C C . THR A 1 100 ? 0.024 -2.219 5.916 1.00 97.50 100 THR A C 1
ATOM 747 O O . THR A 1 100 ? 0.537 -1.399 6.678 1.00 97.50 100 THR A O 1
ATOM 750 N N . TYR A 1 101 ? 0.432 -2.325 4.654 1.00 96.81 101 TYR A N 1
ATOM 751 C CA . TYR A 1 101 ? 1.452 -1.449 4.088 1.00 96.81 101 TYR A CA 1
ATOM 752 C C . TYR A 1 101 ? 1.258 -1.190 2.597 1.00 96.81 101 TYR A C 1
ATOM 754 O O . TYR A 1 101 ? 0.627 -1.971 1.890 1.00 96.81 101 TYR A O 1
ATOM 762 N N . MET A 1 102 ? 1.886 -0.111 2.133 1.00 97.62 102 MET A N 1
ATOM 763 C CA . MET A 1 102 ? 2.082 0.207 0.721 1.00 97.62 102 MET A CA 1
ATOM 764 C C . MET A 1 102 ? 3.563 0.375 0.412 1.00 97.62 102 MET A C 1
ATOM 766 O O . MET A 1 102 ? 4.338 0.821 1.262 1.00 97.62 102 MET A O 1
ATOM 770 N N . ILE A 1 103 ? 3.942 0.021 -0.811 1.00 97.50 103 ILE A N 1
ATOM 771 C CA . ILE A 1 103 ? 5.266 0.241 -1.382 1.00 97.50 103 ILE A CA 1
ATOM 772 C C . ILE A 1 103 ? 5.129 1.249 -2.522 1.00 97.50 103 ILE A C 1
ATOM 774 O O . ILE A 1 103 ? 4.386 1.019 -3.476 1.00 97.50 103 ILE A O 1
ATOM 778 N N . TRP A 1 104 ? 5.875 2.342 -2.431 1.00 97.88 104 TRP A N 1
ATOM 779 C CA . TRP A 1 104 ? 6.141 3.240 -3.545 1.00 97.88 104 TRP A CA 1
ATOM 780 C C . TRP A 1 104 ? 7.437 2.806 -4.185 1.00 97.88 104 TRP A C 1
ATOM 782 O O . TRP A 1 104 ? 8.453 2.660 -3.502 1.00 97.88 104 TRP A O 1
ATOM 792 N N . ASP A 1 105 ? 7.375 2.565 -5.483 1.00 97.62 105 ASP A N 1
ATOM 793 C CA . ASP A 1 105 ? 8.468 1.961 -6.221 1.00 97.62 105 ASP A CA 1
ATOM 794 C C . ASP A 1 105 ? 8.731 2.702 -7.531 1.00 97.62 105 ASP A C 1
ATOM 796 O O . ASP A 1 105 ? 7.893 3.455 -8.043 1.00 97.62 105 ASP A O 1
ATOM 800 N N . SER A 1 106 ? 9.917 2.468 -8.072 1.00 96.69 106 SER A N 1
ATOM 801 C CA . SER A 1 106 ? 10.330 2.906 -9.398 1.00 96.69 106 SER A CA 1
ATOM 802 C C . SER A 1 106 ? 11.093 1.791 -10.107 1.00 96.69 106 SER A C 1
ATOM 804 O O . SER A 1 106 ? 11.306 0.709 -9.558 1.00 96.69 106 SER A O 1
ATOM 806 N N . LEU A 1 107 ? 11.437 2.024 -11.372 1.00 97.25 107 LEU A N 1
ATOM 807 C CA . LEU A 1 107 ? 12.146 1.054 -12.193 1.00 97.25 107 LEU A CA 1
ATOM 808 C C . LEU A 1 107 ? 13.521 1.585 -12.587 1.00 97.25 107 LEU A C 1
ATOM 810 O O . LEU A 1 107 ? 13.628 2.638 -13.223 1.00 97.25 107 LEU A O 1
ATOM 814 N N . THR A 1 108 ? 14.557 0.782 -12.356 1.00 97.12 108 THR A N 1
ATOM 815 C CA . THR A 1 108 ? 15.846 0.951 -13.027 1.00 97.12 108 THR A CA 1
ATOM 816 C C . THR A 1 108 ? 15.826 0.184 -14.342 1.00 97.12 108 THR A C 1
ATOM 818 O O . THR A 1 108 ? 15.826 -1.048 -14.379 1.00 97.12 108 THR A O 1
ATOM 821 N N . ILE A 1 109 ? 15.840 0.928 -15.446 1.00 97.19 109 ILE A N 1
ATOM 822 C CA . ILE A 1 109 ? 15.833 0.385 -16.806 1.00 97.19 109 ILE A CA 1
ATOM 823 C C . ILE A 1 109 ? 17.266 0.253 -17.317 1.00 97.19 109 ILE A C 1
ATOM 825 O O . ILE A 1 109 ? 18.051 1.200 -17.272 1.00 97.19 109 ILE A O 1
ATOM 829 N N . THR A 1 110 ? 17.585 -0.905 -17.889 1.00 96.62 110 THR A N 1
ATOM 830 C CA . THR A 1 110 ? 18.845 -1.153 -18.589 1.00 96.62 110 THR A CA 1
ATOM 831 C C . THR A 1 110 ? 18.574 -1.455 -20.059 1.00 96.62 110 THR A C 1
ATOM 833 O O . THR A 1 110 ? 17.811 -2.360 -20.393 1.00 96.62 110 THR A O 1
ATOM 836 N N . ILE A 1 111 ? 19.235 -0.711 -20.950 1.00 94.38 111 ILE A N 1
ATOM 837 C CA . ILE A 1 111 ? 19.287 -1.014 -22.385 1.00 94.38 111 ILE A CA 1
ATOM 838 C C . ILE A 1 111 ? 20.712 -1.443 -22.716 1.00 94.38 111 ILE A C 1
ATOM 840 O O . ILE A 1 111 ? 21.666 -0.724 -22.419 1.00 94.38 111 ILE A O 1
ATOM 844 N N . THR A 1 112 ? 20.861 -2.611 -23.332 1.00 92.25 112 THR A N 1
ATOM 845 C CA . THR A 1 112 ? 22.151 -3.115 -23.820 1.00 92.25 112 THR A CA 1
ATOM 846 C C . THR A 1 112 ? 22.125 -3.303 -25.332 1.00 92.25 112 THR A C 1
ATOM 848 O O . THR A 1 112 ? 21.056 -3.401 -25.935 1.00 92.25 112 THR A O 1
ATOM 851 N N . GLY A 1 113 ? 23.311 -3.340 -25.943 1.00 88.25 113 GLY A N 1
ATOM 852 C CA . GLY A 1 113 ? 23.470 -3.412 -27.393 1.00 88.25 113 GLY A CA 1
ATOM 853 C C . GLY A 1 113 ? 23.380 -2.046 -28.099 1.00 88.25 113 GLY A C 1
ATOM 854 O O . GLY A 1 113 ? 23.443 -1.006 -27.439 1.00 88.25 113 GLY A O 1
ATOM 855 N N . PRO A 1 114 ? 23.260 -2.031 -29.442 1.00 89.88 114 PRO A N 1
ATOM 856 C CA . PRO A 1 114 ? 23.331 -3.199 -30.328 1.00 89.88 114 PRO A CA 1
ATOM 857 C C . PRO A 1 114 ? 24.706 -3.880 -30.265 1.00 89.88 114 PRO A C 1
ATOM 859 O O . PRO A 1 114 ? 25.682 -3.289 -29.803 1.00 89.88 114 PRO A O 1
ATOM 862 N N . THR A 1 115 ? 24.800 -5.124 -30.740 1.00 86.62 115 THR A N 1
ATOM 863 C CA . THR A 1 115 ? 26.086 -5.849 -30.796 1.00 86.62 115 THR A CA 1
ATOM 864 C C . THR A 1 115 ? 27.113 -5.133 -31.684 1.00 86.62 115 THR A C 1
ATOM 866 O O . THR A 1 115 ? 28.309 -5.192 -31.411 1.00 86.62 115 THR A O 1
ATOM 869 N N . ASP A 1 116 ? 26.640 -4.421 -32.710 1.00 88.38 116 ASP A N 1
ATOM 870 C CA . ASP A 1 116 ? 27.441 -3.561 -33.580 1.00 88.38 116 ASP A CA 1
ATOM 871 C C . ASP A 1 116 ? 26.742 -2.202 -33.765 1.00 88.38 116 ASP A C 1
ATOM 873 O O . ASP A 1 116 ? 25.557 -2.128 -34.103 1.00 88.38 116 ASP A O 1
ATOM 877 N N . ASN A 1 117 ? 27.481 -1.117 -33.524 1.00 88.19 117 ASN A N 1
ATOM 878 C CA . ASN A 1 117 ? 26.980 0.256 -33.567 1.00 88.19 117 ASN A CA 1
ATOM 879 C C . ASN A 1 117 ? 27.061 0.909 -34.959 1.00 88.19 117 ASN A C 1
ATOM 881 O O . ASN A 1 117 ? 26.677 2.073 -35.101 1.00 88.19 117 ASN A O 1
ATOM 885 N N . ARG A 1 118 ? 27.548 0.191 -35.980 1.00 88.75 118 ARG A N 1
ATOM 886 C CA . ARG A 1 118 ? 27.562 0.635 -37.378 1.00 88.75 118 ARG A CA 1
ATOM 887 C C . ARG A 1 118 ? 26.991 -0.448 -38.283 1.00 88.75 118 ARG A C 1
ATOM 889 O O . ARG A 1 118 ? 27.645 -1.441 -38.563 1.00 88.75 118 ARG A O 1
ATOM 896 N N . GLN A 1 119 ? 25.789 -0.212 -38.793 1.00 88.19 119 GLN A N 1
ATOM 897 C CA . GLN A 1 119 ? 25.118 -1.133 -39.707 1.00 88.19 119 GLN A CA 1
ATOM 898 C C . GLN A 1 119 ? 25.258 -0.684 -41.163 1.00 88.19 119 GLN A C 1
ATOM 900 O O . GLN A 1 119 ? 25.393 0.506 -41.458 1.00 88.19 119 GLN A O 1
ATOM 905 N N . ASN A 1 120 ? 25.215 -1.651 -42.080 1.00 86.81 120 ASN A N 1
ATOM 906 C CA . ASN A 1 120 ? 25.008 -1.355 -43.494 1.00 86.81 120 ASN A CA 1
ATOM 907 C C . ASN A 1 120 ? 23.599 -0.783 -43.702 1.00 86.81 120 ASN A C 1
ATOM 909 O O . ASN A 1 120 ? 22.670 -1.108 -42.969 1.00 86.81 120 ASN A O 1
ATOM 913 N N . LEU A 1 121 ? 23.432 0.032 -44.741 1.00 84.25 121 LEU A N 1
ATOM 914 C CA . LEU A 1 121 ? 22.127 0.574 -45.110 1.00 84.25 121 LEU A CA 1
ATOM 915 C C . LEU A 1 121 ? 21.128 -0.557 -45.410 1.00 84.25 121 LEU A C 1
ATOM 917 O O . LEU A 1 121 ? 21.465 -1.468 -46.172 1.00 84.25 121 LEU A O 1
ATOM 921 N N . ASN A 1 122 ? 19.911 -0.468 -44.864 1.00 81.06 122 ASN A N 1
ATOM 922 C CA . ASN A 1 122 ? 18.858 -1.493 -44.956 1.00 81.06 122 ASN A CA 1
ATOM 923 C C . ASN A 1 122 ? 19.183 -2.819 -44.235 1.00 81.06 122 ASN A C 1
ATOM 925 O O . ASN A 1 122 ? 18.522 -3.830 -44.475 1.00 81.06 122 ASN A O 1
ATOM 929 N N . ALA A 1 123 ? 20.216 -2.852 -43.387 1.00 87.62 123 ALA A N 1
ATOM 930 C CA . ALA A 1 123 ? 20.463 -3.979 -42.498 1.00 87.62 123 ALA A CA 1
ATOM 931 C C . ALA A 1 123 ? 19.868 -3.680 -41.118 1.00 87.62 123 ALA A C 1
ATOM 933 O O . ALA A 1 123 ? 20.205 -2.673 -40.499 1.00 87.62 123 ALA A O 1
ATOM 934 N N . ASN A 1 124 ? 19.023 -4.586 -40.625 1.00 86.12 124 ASN A N 1
ATOM 935 C CA . ASN A 1 124 ? 18.473 -4.488 -39.278 1.00 86.12 124 ASN A CA 1
ATOM 936 C C . ASN A 1 124 ? 19.585 -4.584 -38.227 1.00 86.12 124 ASN A C 1
ATOM 938 O O . ASN A 1 124 ? 20.348 -5.556 -38.202 1.00 86.12 124 ASN A O 1
ATOM 942 N N . ALA A 1 125 ? 19.619 -3.626 -37.303 1.00 86.31 125 ALA A N 1
ATOM 943 C CA . ALA A 1 125 ? 20.370 -3.762 -36.068 1.00 86.31 125 ALA A CA 1
ATOM 944 C C . ALA A 1 125 ? 19.843 -4.956 -35.253 1.00 86.31 125 ALA A C 1
ATOM 946 O O . ALA A 1 125 ? 18.651 -5.260 -35.240 1.00 86.31 125 ALA A O 1
ATOM 947 N N . SER A 1 126 ? 20.746 -5.641 -34.553 1.00 87.12 126 SER A N 1
ATOM 948 C CA . SER A 1 126 ? 20.412 -6.777 -33.690 1.00 87.12 126 SER A CA 1
ATOM 949 C C . SER A 1 126 ? 21.103 -6.667 -32.331 1.00 87.12 126 SER A C 1
ATOM 951 O O . SER A 1 126 ? 22.057 -5.903 -32.148 1.00 87.12 126 SER A O 1
ATOM 953 N N . GLY A 1 127 ? 20.592 -7.422 -31.357 1.00 87.56 127 GLY A N 1
ATOM 954 C CA . GLY A 1 127 ? 21.168 -7.496 -30.014 1.00 87.56 127 GLY A CA 1
ATOM 955 C C . GLY A 1 127 ? 20.825 -6.320 -29.099 1.00 87.56 127 GLY A C 1
ATOM 956 O O . GLY A 1 127 ? 21.465 -6.182 -28.062 1.00 87.56 127 GLY A O 1
ATOM 957 N N . ILE A 1 128 ? 19.841 -5.486 -29.457 1.00 89.44 128 ILE A N 1
ATOM 958 C CA . ILE A 1 128 ? 19.257 -4.526 -28.514 1.00 89.44 128 ILE A CA 1
ATOM 959 C C . ILE A 1 128 ? 18.363 -5.307 -27.553 1.00 89.44 128 ILE A C 1
ATOM 961 O O . ILE A 1 128 ? 17.404 -5.950 -27.978 1.00 89.44 128 ILE A O 1
ATOM 965 N N . VAL A 1 129 ? 18.693 -5.262 -26.266 1.00 91.50 129 VAL A N 1
ATOM 966 C CA . VAL A 1 129 ? 17.932 -5.927 -25.203 1.00 91.50 129 VAL A CA 1
ATOM 967 C C . VAL A 1 129 ? 17.572 -4.894 -24.153 1.00 91.50 129 VAL A C 1
ATOM 969 O O . VAL A 1 129 ? 18.436 -4.137 -23.704 1.00 91.50 129 VAL A O 1
ATOM 972 N N . VAL A 1 130 ? 16.300 -4.886 -23.764 1.00 94.25 130 VAL A N 1
ATOM 973 C CA . VAL A 1 130 ? 15.764 -4.032 -22.708 1.00 94.25 130 VAL A CA 1
ATOM 974 C C . VAL A 1 130 ? 15.373 -4.903 -21.518 1.00 94.25 130 VAL A C 1
ATOM 976 O O . VAL A 1 130 ? 14.775 -5.965 -21.691 1.00 94.25 130 VAL A O 1
ATOM 979 N N . SER A 1 131 ? 15.717 -4.464 -20.316 1.00 95.44 131 SER A N 1
ATOM 980 C CA . SER A 1 131 ? 15.265 -5.068 -19.065 1.00 95.44 131 SER A CA 1
ATOM 981 C C . SER A 1 131 ? 15.030 -3.982 -18.023 1.00 95.44 131 SER A C 1
ATOM 983 O O . SER A 1 131 ? 15.563 -2.876 -18.132 1.00 95.44 131 SER A O 1
ATOM 985 N N . ALA A 1 132 ? 14.236 -4.296 -17.005 1.00 97.88 132 ALA A N 1
ATOM 986 C CA . ALA A 1 132 ? 14.070 -3.435 -15.847 1.00 97.88 132 ALA A CA 1
ATOM 987 C C . ALA A 1 132 ? 14.048 -4.263 -14.563 1.00 97.88 132 ALA A C 1
ATOM 989 O O . ALA A 1 132 ? 13.746 -5.460 -14.579 1.00 97.88 132 ALA A O 1
ATOM 990 N N . ILE A 1 133 ? 14.392 -3.606 -13.464 1.00 98.06 133 ILE A N 1
ATOM 991 C CA . ILE A 1 133 ? 14.232 -4.121 -12.108 1.00 98.06 133 ILE A CA 1
ATOM 992 C C . ILE A 1 133 ? 13.436 -3.111 -11.289 1.00 98.06 133 ILE A C 1
ATOM 994 O O . ILE A 1 133 ? 13.527 -1.910 -11.546 1.00 98.06 133 ILE A O 1
ATOM 998 N N . TYR A 1 134 ? 12.680 -3.605 -10.318 1.00 98.06 134 TYR A N 1
ATOM 999 C CA . TYR A 1 134 ? 12.066 -2.788 -9.279 1.00 98.06 134 TYR A CA 1
ATOM 1000 C C . TYR A 1 134 ? 13.139 -2.245 -8.336 1.00 98.06 134 TYR A C 1
ATOM 1002 O O . TYR A 1 134 ? 14.007 -2.995 -7.886 1.00 98.06 134 TYR A O 1
ATOM 1010 N N . ASP A 1 135 ? 13.094 -0.954 -8.029 1.00 98.19 135 ASP A N 1
ATOM 1011 C CA . ASP A 1 135 ? 14.117 -0.302 -7.210 1.00 98.19 135 ASP A CA 1
ATOM 1012 C C . ASP A 1 135 ? 13.991 -0.664 -5.724 1.00 98.19 135 ASP A C 1
ATOM 1014 O O . ASP A 1 135 ? 14.992 -0.673 -5.006 1.00 98.19 135 ASP A O 1
ATOM 1018 N N . TYR A 1 136 ? 12.783 -1.003 -5.261 1.00 98.00 136 TYR A N 1
ATOM 1019 C CA . TYR A 1 136 ? 12.530 -1.357 -3.866 1.00 98.00 136 TYR A CA 1
ATOM 1020 C C . TYR A 1 136 ? 13.238 -2.648 -3.430 1.00 98.00 136 TYR A C 1
ATOM 1022 O O . TYR A 1 136 ? 13.793 -2.711 -2.331 1.00 98.00 136 TYR A O 1
ATOM 1030 N N . ASP A 1 137 ? 13.211 -3.691 -4.263 1.00 97.81 137 ASP A N 1
ATOM 1031 C CA . ASP A 1 137 ? 13.705 -5.029 -3.908 1.00 97.81 137 ASP A CA 1
ATOM 1032 C C . ASP A 1 137 ? 14.645 -5.666 -4.941 1.00 97.81 137 ASP A C 1
ATOM 1034 O O . ASP A 1 137 ? 15.168 -6.758 -4.704 1.00 97.81 137 ASP A O 1
ATOM 1038 N N . GLY A 1 138 ? 14.896 -5.004 -6.072 1.00 97.69 138 GLY A N 1
ATOM 1039 C CA . GLY A 1 138 ? 15.732 -5.526 -7.150 1.00 97.69 138 GLY A CA 1
ATOM 1040 C C . GLY A 1 138 ? 15.106 -6.694 -7.914 1.00 97.69 138 GLY A C 1
ATOM 1041 O O . GLY A 1 138 ? 15.806 -7.341 -8.699 1.00 97.69 138 GLY A O 1
ATOM 1042 N N . ALA A 1 139 ? 13.822 -7.000 -7.695 1.00 97.31 139 ALA A N 1
ATOM 1043 C CA . ALA A 1 139 ? 13.132 -8.034 -8.452 1.00 97.31 139 ALA A CA 1
ATOM 1044 C C . ALA A 1 139 ? 13.054 -7.649 -9.937 1.00 97.31 139 ALA A C 1
ATOM 1046 O O . ALA A 1 139 ? 12.961 -6.474 -10.293 1.00 97.31 139 ALA A O 1
ATOM 1047 N N . VAL A 1 140 ? 13.097 -8.649 -10.820 1.00 97.50 140 VAL A N 1
ATOM 1048 C CA . VAL A 1 140 ? 12.961 -8.426 -12.265 1.00 97.50 140 VAL A CA 1
ATOM 1049 C C . VAL A 1 140 ? 11.558 -7.906 -12.560 1.00 97.50 140 VAL A C 1
ATOM 1051 O O . VAL A 1 140 ? 10.579 -8.502 -12.117 1.00 97.50 140 VAL A O 1
ATOM 1054 N N . PHE A 1 141 ? 11.474 -6.823 -13.331 1.00 96.94 141 PHE A N 1
ATOM 1055 C CA . PHE A 1 141 ? 10.207 -6.319 -13.846 1.00 96.94 141 PHE A CA 1
ATOM 1056 C C . PHE A 1 141 ? 9.634 -7.307 -14.864 1.00 96.94 141 PHE A C 1
ATOM 1058 O O . PHE A 1 141 ? 10.291 -7.640 -15.853 1.00 96.94 141 PHE A O 1
ATOM 1065 N N . ASP A 1 142 ? 8.415 -7.771 -14.622 1.00 93.19 142 ASP A N 1
ATOM 1066 C CA . ASP A 1 142 ? 7.704 -8.748 -15.450 1.00 93.19 142 ASP A CA 1
ATOM 1067 C C . ASP A 1 142 ? 6.642 -8.111 -16.365 1.00 93.19 142 ASP A C 1
ATOM 1069 O O . ASP A 1 142 ? 5.977 -8.810 -17.135 1.00 93.19 142 ASP A O 1
ATOM 1073 N N . GLY A 1 143 ? 6.514 -6.782 -16.323 1.00 93.69 143 GLY A N 1
ATOM 1074 C CA . GLY A 1 143 ? 5.642 -6.012 -17.199 1.00 93.69 143 GLY A CA 1
ATOM 1075 C C . GLY A 1 143 ? 6.202 -5.793 -18.610 1.00 93.69 143 GLY A C 1
ATOM 1076 O O . GLY A 1 143 ? 7.224 -6.341 -19.027 1.00 93.69 143 GLY A O 1
ATOM 1077 N N . THR A 1 144 ? 5.497 -4.968 -19.387 1.00 93.75 144 THR A N 1
ATOM 1078 C CA . THR A 1 144 ? 5.845 -4.694 -20.789 1.00 93.75 144 THR A CA 1
ATOM 1079 C C . THR A 1 144 ? 6.630 -3.396 -20.915 1.00 93.75 144 THR A C 1
ATOM 1081 O O . THR A 1 144 ? 6.116 -2.330 -20.607 1.00 93.75 144 THR A O 1
ATOM 1084 N N . ILE A 1 145 ? 7.840 -3.472 -21.468 1.00 94.50 145 ILE A N 1
ATOM 1085 C CA . ILE A 1 145 ? 8.668 -2.299 -21.764 1.00 94.50 145 ILE A CA 1
ATOM 1086 C C . ILE A 1 145 ? 8.547 -1.958 -23.249 1.00 94.50 145 ILE A C 1
ATOM 1088 O O . ILE A 1 145 ? 8.786 -2.801 -24.114 1.00 94.50 145 ILE A O 1
ATOM 1092 N N . THR A 1 146 ? 8.212 -0.705 -23.551 1.00 93.38 146 THR A N 1
ATOM 1093 C CA . THR A 1 146 ? 8.088 -0.204 -24.925 1.00 93.38 146 THR A CA 1
ATOM 1094 C C . THR A 1 146 ? 9.229 0.756 -25.242 1.00 93.38 146 THR A C 1
ATOM 1096 O O . THR A 1 146 ? 9.513 1.677 -24.476 1.00 93.38 146 THR A O 1
ATOM 1099 N N . LEU A 1 147 ? 9.892 0.558 -26.383 1.00 92.50 147 LEU A N 1
ATOM 1100 C CA . LEU A 1 147 ? 10.906 1.487 -26.883 1.00 92.50 147 LEU A CA 1
ATOM 1101 C C . LEU A 1 147 ? 10.257 2.670 -27.619 1.00 92.50 147 LEU A C 1
ATOM 1103 O O . LEU A 1 147 ? 9.141 2.585 -28.126 1.00 92.50 147 LEU A O 1
ATOM 1107 N N . ASN A 1 148 ? 10.968 3.791 -27.702 1.00 93.75 148 ASN A N 1
ATOM 1108 C CA . ASN A 1 148 ? 10.573 4.963 -28.491 1.00 93.75 148 ASN A CA 1
ATOM 1109 C C . ASN A 1 148 ? 10.561 4.702 -30.007 1.00 93.75 148 ASN A C 1
ATOM 1111 O O . ASN A 1 148 ? 9.923 5.449 -30.744 1.00 93.75 148 ASN A O 1
ATOM 1115 N N . ASN A 1 149 ? 11.283 3.679 -30.464 1.00 87.94 149 ASN A N 1
ATOM 1116 C CA . ASN A 1 149 ? 11.316 3.243 -31.848 1.00 87.94 149 ASN A CA 1
ATOM 1117 C C . ASN A 1 149 ? 11.499 1.721 -31.918 1.00 87.94 149 ASN A C 1
ATOM 1119 O O . ASN A 1 149 ? 12.230 1.138 -31.115 1.00 87.94 149 ASN A O 1
ATOM 1123 N N . THR A 1 150 ? 10.833 1.099 -32.884 1.00 86.38 150 THR A N 1
ATOM 1124 C CA . THR A 1 150 ? 10.936 -0.330 -33.213 1.00 86.38 150 THR A CA 1
ATOM 1125 C C . THR A 1 150 ? 11.490 -0.569 -34.616 1.00 86.38 150 THR A C 1
ATOM 1127 O O . THR A 1 150 ? 11.626 -1.719 -35.026 1.00 86.38 150 THR A O 1
ATOM 1130 N N . ASP A 1 151 ? 11.807 0.497 -35.348 1.00 84.75 151 ASP A N 1
ATOM 1131 C CA . ASP A 1 151 ? 12.576 0.430 -36.580 1.00 84.75 151 ASP A CA 1
ATOM 1132 C C . ASP A 1 151 ? 14.063 0.288 -36.246 1.00 84.75 151 ASP A C 1
ATOM 1134 O O . ASP A 1 151 ? 14.588 1.035 -35.420 1.00 84.75 151 ASP A O 1
ATOM 1138 N N . PHE A 1 152 ? 14.723 -0.670 -36.895 1.00 85.62 152 PHE A N 1
ATOM 1139 C CA . PHE A 1 152 ? 16.117 -1.028 -36.675 1.00 85.62 152 PHE A CA 1
ATOM 1140 C C . PHE A 1 152 ? 16.995 -0.914 -37.934 1.00 85.62 152 PHE A C 1
ATOM 1142 O O . PHE A 1 152 ? 18.178 -1.246 -37.836 1.00 85.62 152 PHE A O 1
ATOM 1149 N N . ASP A 1 153 ? 16.484 -0.454 -39.086 1.00 85.12 153 ASP A N 1
ATOM 1150 C CA . ASP A 1 153 ? 17.229 -0.442 -40.364 1.00 85.12 153 ASP A CA 1
ATOM 1151 C C . ASP A 1 153 ? 17.629 0.949 -40.896 1.00 85.12 153 ASP A C 1
ATOM 1153 O O . ASP A 1 153 ? 18.344 1.054 -41.901 1.00 85.12 153 ASP A O 1
ATOM 1157 N N . GLY A 1 154 ? 17.227 2.017 -40.203 1.00 80.50 154 GLY A N 1
ATOM 1158 C CA . GLY A 1 154 ? 17.563 3.394 -40.569 1.00 80.50 154 GLY A CA 1
ATOM 1159 C C . GLY A 1 154 ? 16.709 3.982 -41.698 1.00 80.50 154 GLY A C 1
ATOM 1160 O O . GLY A 1 154 ? 17.116 4.999 -42.270 1.00 80.50 154 GLY A O 1
ATOM 1161 N N . ASP A 1 155 ? 15.581 3.351 -42.053 1.00 83.06 155 ASP A N 1
ATOM 1162 C CA . ASP A 1 155 ? 14.689 3.727 -43.165 1.00 83.06 155 ASP A CA 1
ATOM 1163 C C . ASP A 1 155 ? 15.463 3.911 -44.484 1.00 83.06 155 ASP A C 1
ATOM 1165 O O . ASP A 1 155 ? 15.260 4.841 -45.266 1.00 83.06 155 ASP A O 1
ATOM 1169 N N . GLY A 1 156 ? 16.491 3.080 -44.679 1.00 79.25 156 GLY A N 1
ATOM 1170 C CA . GLY A 1 156 ? 17.365 3.152 -45.847 1.00 79.25 156 GLY A CA 1
ATOM 117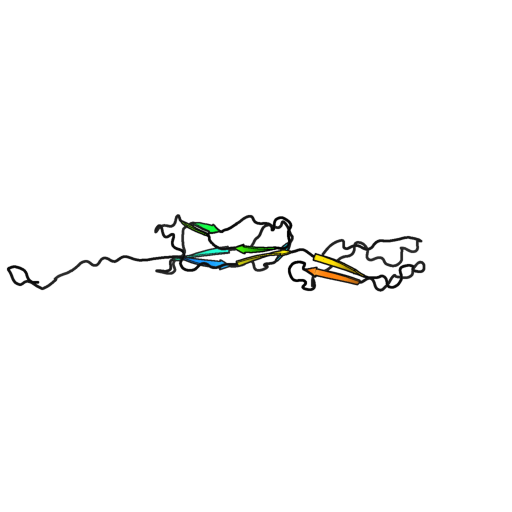1 C C . GLY A 1 156 ? 18.130 4.471 -46.007 1.00 79.25 156 GLY A C 1
ATOM 1172 O O . GLY A 1 156 ? 18.605 4.771 -47.106 1.00 79.25 156 GLY A O 1
ATOM 1173 N N . THR A 1 157 ? 18.309 5.254 -44.937 1.00 83.19 157 THR A N 1
ATOM 1174 C CA . THR A 1 157 ? 19.102 6.494 -44.941 1.00 83.19 157 THR A CA 1
ATOM 1175 C C . THR A 1 157 ? 20.300 6.437 -43.992 1.00 83.19 157 THR A C 1
ATOM 1177 O O . THR A 1 157 ? 20.336 5.693 -43.014 1.00 83.19 157 THR A O 1
ATOM 1180 N N . ALA A 1 158 ? 21.332 7.236 -44.278 1.00 87.06 158 ALA A N 1
ATOM 1181 C CA . ALA A 1 158 ? 22.456 7.398 -43.361 1.00 87.06 158 ALA A CA 1
ATOM 1182 C C . ALA A 1 158 ? 22.023 8.261 -42.163 1.00 87.06 158 ALA A C 1
ATOM 1184 O O . ALA A 1 158 ? 22.037 9.491 -42.235 1.00 87.06 158 ALA A O 1
ATOM 1185 N N . VAL A 1 159 ? 21.639 7.611 -41.064 1.00 87.94 159 VAL A N 1
ATOM 1186 C CA . VAL A 1 159 ? 21.081 8.254 -39.869 1.00 87.94 159 VAL A CA 1
ATOM 1187 C C . VAL A 1 159 ? 21.676 7.670 -38.583 1.00 87.94 159 VAL A C 1
ATOM 1189 O O . VAL A 1 159 ? 22.215 6.566 -38.569 1.00 87.94 159 VAL A O 1
ATOM 1192 N N . ARG A 1 160 ? 21.598 8.423 -37.478 1.00 88.75 160 ARG A N 1
ATOM 1193 C CA . ARG A 1 160 ? 21.878 7.926 -36.124 1.00 88.75 160 ARG A CA 1
ATOM 1194 C C . ARG A 1 160 ? 20.608 8.016 -35.287 1.00 88.75 160 ARG A C 1
ATOM 1196 O O . ARG A 1 160 ? 20.179 9.124 -34.969 1.00 88.75 160 ARG A O 1
ATOM 1203 N N . TRP A 1 161 ? 20.057 6.874 -34.892 1.00 88.25 161 TRP A N 1
ATOM 1204 C CA . TRP A 1 161 ? 18.920 6.800 -33.971 1.00 88.25 161 TRP A CA 1
ATOM 1205 C C . TRP A 1 161 ? 19.361 6.489 -32.545 1.00 88.25 161 TRP A C 1
ATOM 1207 O O . TRP A 1 161 ? 20.338 5.775 -32.323 1.00 88.25 161 TRP A O 1
ATOM 1217 N N . GLY A 1 162 ? 18.641 7.060 -31.582 1.00 89.12 162 GLY A N 1
ATOM 1218 C CA . GLY A 1 162 ? 18.744 6.705 -30.172 1.00 89.12 162 GLY A CA 1
ATOM 1219 C C . GLY A 1 162 ? 17.511 5.915 -29.756 1.00 89.12 162 GLY A C 1
ATOM 1220 O O . GLY A 1 162 ? 16.392 6.363 -30.013 1.00 89.12 162 GLY A O 1
ATOM 1221 N N . TYR A 1 163 ? 17.726 4.771 -29.108 1.00 90.56 163 TYR A N 1
ATOM 1222 C CA . TYR A 1 163 ? 16.658 3.979 -28.506 1.00 90.56 163 TYR A CA 1
ATOM 1223 C C . TYR A 1 163 ? 16.582 4.293 -27.016 1.00 90.56 163 TYR A C 1
ATOM 1225 O O . TYR A 1 163 ? 17.587 4.234 -26.308 1.00 90.56 163 TYR A O 1
ATOM 1233 N N . THR A 1 164 ? 15.390 4.635 -26.554 1.00 93.00 164 THR A N 1
ATOM 1234 C CA . THR A 1 164 ? 15.059 4.870 -25.148 1.00 93.00 164 THR A CA 1
ATOM 1235 C C . THR A 1 164 ? 13.753 4.159 -24.832 1.00 93.00 164 THR A C 1
ATOM 1237 O O . THR A 1 164 ? 12.988 3.831 -25.738 1.00 93.00 164 THR A O 1
ATOM 1240 N N . VAL A 1 165 ? 13.461 3.941 -23.554 1.00 93.69 165 VAL A N 1
ATOM 1241 C CA . VAL A 1 165 ? 12.127 3.488 -23.149 1.00 93.69 165 VAL A CA 1
ATOM 1242 C C . VAL A 1 165 ? 11.152 4.659 -23.229 1.00 93.69 165 VAL A C 1
ATOM 1244 O O . VAL A 1 165 ? 11.472 5.768 -22.802 1.00 93.69 165 VAL A O 1
ATOM 1247 N N . SER A 1 166 ? 9.993 4.418 -23.836 1.00 91.75 166 SER A N 1
ATOM 1248 C CA . SER A 1 166 ? 8.886 5.372 -23.946 1.00 91.75 166 SER A CA 1
ATOM 1249 C C . SER A 1 166 ? 7.780 5.090 -22.931 1.00 91.75 166 SER A C 1
ATOM 1251 O O . SER A 1 166 ? 7.097 6.024 -22.521 1.00 91.75 166 SER A O 1
ATOM 1253 N N . ASN A 1 167 ? 7.619 3.828 -22.522 1.00 88.56 167 ASN A N 1
ATOM 1254 C CA . ASN A 1 167 ? 6.663 3.403 -21.505 1.00 88.56 167 ASN A CA 1
ATOM 1255 C C . ASN A 1 167 ? 7.114 2.098 -20.831 1.00 88.56 167 ASN A C 1
ATOM 1257 O O . ASN A 1 167 ? 7.694 1.235 -21.501 1.00 88.56 167 ASN A O 1
ATOM 1261 N N . ALA A 1 168 ? 6.809 1.957 -19.544 1.00 82.75 168 ALA A N 1
ATOM 1262 C CA . ALA A 1 168 ? 6.969 0.744 -18.747 1.00 82.75 168 ALA A CA 1
ATOM 1263 C C . ALA A 1 168 ? 5.788 0.626 -17.777 1.00 82.75 168 ALA A C 1
ATOM 1265 O O . ALA A 1 168 ? 5.334 1.692 -17.302 1.00 82.75 168 ALA A O 1
#

Radius of gyration: 32.17 Å; chains: 1; bounding box: 65×28×111 Å